Protein AF-A0A420T983-F1 (afdb_monomer)

pLDDT: mean 75.63, std 20.89, range [29.67, 97.44]

Mean predicted aligned error: 12.61 Å

Radius of gyration: 26.58 Å; Cα contacts (8 Å, |Δi|>4): 266; chains: 1; bounding box: 40×53×105 Å

Organism: Gibberella intermedia (NCBI:txid948311)

Structure (mmCIF, N/CA/C/O backbone):
data_AF-A0A420T983-F1
#
_entry.id   AF-A0A420T983-F1
#
loop_
_atom_site.group_PDB
_atom_site.id
_atom_site.type_symbol
_atom_site.label_atom_id
_atom_site.label_alt_id
_atom_site.label_comp_id
_atom_site.label_asym_id
_atom_site.label_entity_id
_atom_site.label_seq_id
_atom_site.pdbx_PDB_ins_code
_atom_site.Cartn_x
_atom_site.Cartn_y
_atom_site.Cartn_z
_atom_site.occupancy
_atom_site.B_iso_or_equiv
_atom_site.auth_seq_id
_atom_site.auth_comp_id
_atom_site.auth_asym_id
_atom_site.auth_atom_id
_atom_site.pdbx_PDB_model_num
ATOM 1 N N . MET A 1 1 ? -15.739 25.250 -82.736 1.00 39.25 1 MET A N 1
ATOM 2 C CA . MET A 1 1 ? -14.956 26.502 -82.668 1.00 39.25 1 MET A CA 1
ATOM 3 C C . MET A 1 1 ? -15.460 27.226 -81.420 1.00 39.25 1 MET A C 1
ATOM 5 O O . MET A 1 1 ? -16.620 27.601 -81.431 1.00 39.25 1 MET A O 1
ATOM 9 N N . ALA A 1 2 ? -14.841 27.129 -80.233 1.00 32.28 2 ALA A N 1
ATOM 10 C CA . ALA A 1 2 ? -13.498 27.609 -79.836 1.00 32.28 2 ALA A CA 1
ATOM 11 C C . ALA A 1 2 ? -13.376 29.115 -80.164 1.00 32.28 2 ALA A C 1
ATOM 13 O O . ALA A 1 2 ? -13.585 29.456 -81.319 1.00 32.28 2 ALA A O 1
ATOM 14 N N . GLU A 1 3 ? -13.137 30.080 -79.271 1.00 32.47 3 GLU A N 1
ATOM 15 C CA . GLU A 1 3 ? -12.590 30.151 -77.906 1.00 32.47 3 GLU A CA 1
ATOM 16 C C . GLU A 1 3 ? -13.049 31.482 -77.264 1.00 32.47 3 GLU A C 1
ATOM 18 O O . GLU A 1 3 ? -13.268 32.462 -77.972 1.00 32.47 3 GLU A O 1
ATOM 23 N N . SER A 1 4 ? -13.148 31.549 -75.930 1.00 37.50 4 SER A N 1
ATOM 24 C CA . SER A 1 4 ? -13.214 32.818 -75.188 1.00 37.50 4 SER A CA 1
ATOM 25 C C . SER A 1 4 ? -12.024 32.909 -74.242 1.00 37.50 4 SER A C 1
ATOM 27 O O . SER A 1 4 ? -11.860 32.090 -73.338 1.00 37.50 4 SER A O 1
ATOM 29 N N . SER A 1 5 ? -11.215 33.936 -74.467 1.00 42.28 5 SER A N 1
ATOM 30 C CA . SER A 1 5 ? -10.006 34.310 -73.743 1.00 42.28 5 SER A CA 1
ATOM 31 C C . SER A 1 5 ? -10.294 34.677 -72.282 1.00 42.28 5 SER A C 1
ATOM 33 O O . SER A 1 5 ? -11.002 35.642 -72.005 1.00 42.28 5 SER A O 1
ATOM 35 N N . GLY A 1 6 ? -9.701 33.941 -71.339 1.00 39.38 6 GLY A N 1
ATOM 36 C CA . GLY A 1 6 ? -9.672 34.276 -69.913 1.00 39.38 6 GLY A CA 1
ATOM 37 C C . GLY A 1 6 ? -8.241 34.557 -69.460 1.00 39.38 6 GLY A C 1
ATOM 38 O O . GLY A 1 6 ? -7.404 33.659 -69.441 1.00 39.38 6 GLY A O 1
ATOM 39 N N . GLN A 1 7 ? -7.949 35.813 -69.118 1.00 38.25 7 GLN A N 1
ATOM 40 C CA . GLN A 1 7 ? -6.639 36.248 -68.636 1.00 38.25 7 GLN A CA 1
ATOM 41 C C . GLN A 1 7 ? -6.293 35.688 -67.248 1.00 38.25 7 GLN A C 1
ATOM 43 O O . GLN A 1 7 ? -7.087 35.692 -66.309 1.00 38.25 7 GLN A O 1
ATOM 48 N N . SER A 1 8 ? -5.028 35.286 -67.153 1.00 41.59 8 SER A N 1
ATOM 49 C CA . SER A 1 8 ? -4.264 34.858 -65.985 1.00 41.59 8 SER A CA 1
ATOM 50 C C . SER A 1 8 ? -4.244 35.882 -64.842 1.00 41.59 8 SER A C 1
ATOM 52 O O . SER A 1 8 ? -3.869 37.039 -65.037 1.00 41.59 8 SER A O 1
ATOM 54 N N . LYS A 1 9 ? -4.534 35.418 -63.619 1.00 39.00 9 LYS A N 1
ATOM 55 C CA . LYS A 1 9 ? -3.976 35.966 -62.372 1.00 39.00 9 LYS A CA 1
ATOM 56 C C . LYS A 1 9 ? -3.611 34.809 -61.442 1.00 39.00 9 LYS A C 1
ATOM 58 O O . LYS A 1 9 ? -4.431 34.344 -60.655 1.00 39.00 9 LYS A O 1
ATOM 63 N N . TYR A 1 10 ? -2.367 34.343 -61.534 1.00 31.02 10 TYR A N 1
ATOM 64 C CA . TYR A 1 10 ? -1.778 33.453 -60.534 1.00 31.02 10 TYR A CA 1
ATOM 65 C C . TYR A 1 10 ? -1.707 34.180 -59.185 1.00 31.02 10 TYR A C 1
ATOM 67 O O . TYR A 1 10 ? -0.964 35.146 -59.018 1.00 31.02 10 TYR A O 1
ATOM 75 N N . ARG A 1 11 ? -2.495 33.715 -58.213 1.00 35.97 11 ARG A N 1
ATOM 76 C CA . ARG A 1 11 ? -2.437 34.155 -56.818 1.00 35.97 11 ARG A CA 1
ATOM 77 C C . ARG A 1 11 ? -1.526 33.190 -56.061 1.00 35.97 11 ARG A C 1
ATOM 79 O O . ARG A 1 11 ? -1.892 32.037 -55.856 1.00 35.97 11 ARG A O 1
ATOM 86 N N . GLN A 1 12 ? -0.340 33.648 -55.669 1.00 40.31 12 GLN A N 1
ATOM 87 C CA . GLN A 1 12 ? 0.541 32.879 -54.786 1.00 40.31 12 GLN A CA 1
ATOM 88 C C . GLN A 1 12 ? -0.131 32.686 -53.410 1.00 40.31 12 GLN A C 1
ATOM 90 O O . GLN A 1 12 ? -0.787 33.614 -52.921 1.00 40.31 12 GLN A O 1
ATOM 95 N N . PRO A 1 13 ? -0.008 31.512 -52.765 1.00 36.12 13 PRO A N 1
ATOM 96 C CA . PRO A 1 13 ? -0.544 31.310 -51.428 1.00 36.12 13 PRO A CA 1
ATOM 97 C C . PRO A 1 13 ? 0.328 32.013 -50.375 1.00 36.12 13 PRO A C 1
ATOM 99 O O . PRO A 1 13 ? 1.538 31.819 -50.315 1.00 36.12 13 PRO A O 1
ATOM 102 N N . ASN A 1 14 ? -0.309 32.823 -49.524 1.00 39.81 14 ASN A N 1
ATOM 103 C CA . ASN A 1 14 ? 0.318 33.494 -48.380 1.00 39.81 14 ASN A CA 1
ATOM 104 C C . ASN A 1 14 ? 0.952 32.477 -47.405 1.00 39.81 14 ASN A C 1
ATOM 106 O O . ASN A 1 14 ? 0.218 31.647 -46.854 1.00 39.81 14 ASN A O 1
ATOM 110 N N . PRO A 1 15 ? 2.251 32.586 -47.068 1.00 42.28 15 PRO A N 1
ATOM 111 C CA . PRO A 1 15 ? 2.875 31.776 -46.030 1.00 42.28 15 PRO A CA 1
ATOM 112 C C . PRO A 1 15 ? 2.584 32.419 -44.668 1.00 42.28 15 PRO A C 1
ATOM 114 O O . PRO A 1 15 ? 3.399 33.149 -44.118 1.00 42.28 15 PRO A O 1
ATOM 117 N N . GLY A 1 16 ? 1.372 32.238 -44.139 1.00 47.50 16 GLY A N 1
ATOM 118 C CA . GLY A 1 16 ? 0.991 32.987 -42.933 1.00 47.50 16 GLY A CA 1
ATOM 119 C C . GLY A 1 16 ? -0.218 32.509 -42.147 1.00 47.50 16 GLY A C 1
ATOM 120 O O . GLY A 1 16 ? -0.642 33.199 -41.225 1.00 47.50 16 GLY A O 1
ATOM 121 N N . LYS A 1 17 ? -0.791 31.343 -42.449 1.00 40.12 17 LYS A N 1
ATOM 122 C CA . LYS A 1 17 ? -1.864 30.776 -41.623 1.00 40.12 17 LYS A CA 1
ATOM 123 C C . LYS A 1 17 ? -1.421 29.436 -41.063 1.00 40.12 17 LYS A C 1
ATOM 125 O O . LYS A 1 17 ? -1.805 28.385 -41.559 1.00 40.12 17 LYS A O 1
ATOM 130 N N . ARG A 1 18 ? -0.620 29.490 -39.991 1.00 38.59 18 ARG A N 1
ATOM 131 C CA . ARG A 1 18 ? -0.550 28.384 -39.032 1.00 38.59 18 ARG A CA 1
ATOM 132 C C . ARG A 1 18 ? -1.963 28.196 -38.497 1.00 38.59 18 ARG A C 1
ATOM 134 O O . ARG A 1 18 ? -2.430 28.961 -37.655 1.00 38.59 18 ARG A O 1
ATOM 141 N N . GLN A 1 19 ? -2.661 27.216 -39.054 1.00 36.84 19 GLN A N 1
ATOM 142 C CA . GLN A 1 19 ? -3.879 26.679 -38.484 1.00 36.84 19 GLN A CA 1
ATOM 143 C C . GLN A 1 19 ? -3.519 26.315 -37.043 1.00 36.84 19 GLN A C 1
ATOM 145 O O . GLN A 1 19 ? -2.659 25.465 -36.815 1.00 36.84 19 GLN A O 1
ATOM 150 N N . ARG A 1 20 ? -4.068 27.054 -36.069 1.00 34.94 20 ARG A N 1
ATOM 151 C CA . ARG A 1 20 ? -3.946 26.690 -34.657 1.00 34.94 20 ARG A CA 1
ATOM 152 C C . ARG A 1 20 ? -4.616 25.330 -34.553 1.00 34.94 20 ARG A C 1
ATOM 154 O O . ARG A 1 20 ? -5.841 25.259 -34.477 1.00 34.94 20 ARG A O 1
ATOM 161 N N . ILE A 1 21 ? -3.816 24.266 -34.611 1.00 37.78 21 ILE A N 1
ATOM 162 C CA . ILE A 1 21 ? -4.199 22.974 -34.067 1.00 37.78 21 ILE A CA 1
ATOM 163 C C . ILE A 1 21 ? -4.622 23.332 -32.653 1.00 37.78 21 ILE A C 1
ATOM 165 O O . ILE A 1 21 ? -3.805 23.823 -31.870 1.00 37.78 21 ILE A O 1
ATOM 169 N N . ARG A 1 22 ? -5.928 23.262 -32.383 1.00 29.67 22 ARG A N 1
ATOM 170 C CA . ARG A 1 22 ? -6.426 23.410 -31.026 1.00 29.67 22 ARG A CA 1
ATOM 171 C C . ARG A 1 22 ? -5.705 22.317 -30.260 1.00 29.67 22 ARG A C 1
ATOM 173 O O . ARG A 1 22 ? -5.951 21.141 -30.510 1.00 29.67 22 ARG A O 1
ATOM 180 N N . SER A 1 23 ? -4.736 22.721 -29.439 1.00 35.03 23 SER A N 1
ATOM 181 C CA . SER A 1 23 ? -4.118 21.848 -28.455 1.00 35.03 23 SER A CA 1
ATOM 182 C C . SER A 1 23 ? -5.272 21.112 -27.785 1.00 35.03 23 SER A C 1
ATOM 184 O O . SER A 1 23 ? -6.227 21.804 -27.407 1.00 35.03 23 SER A O 1
ATOM 186 N N . PRO A 1 24 ? -5.255 19.771 -27.700 1.00 33.31 24 PRO A N 1
ATOM 187 C CA . PRO A 1 24 ? -6.290 19.081 -26.956 1.00 33.31 24 PRO A CA 1
ATOM 188 C C . PRO A 1 24 ? -6.315 19.739 -25.582 1.00 33.31 24 PRO A C 1
ATOM 190 O O . PRO A 1 24 ? -5.272 19.917 -24.940 1.00 33.31 24 PRO A O 1
ATOM 193 N N . SER A 1 25 ? -7.487 20.269 -25.247 1.00 36.97 25 SER A N 1
ATOM 194 C CA . SER A 1 25 ? -7.774 20.915 -23.982 1.00 36.97 25 SER A CA 1
ATOM 195 C C . SER A 1 25 ? -7.149 20.070 -22.880 1.00 36.97 25 SER A C 1
ATOM 197 O O . SER A 1 25 ? -7.236 18.844 -22.928 1.00 36.97 25 SER A O 1
ATOM 199 N N . ARG A 1 26 ? -6.464 20.713 -21.926 1.00 42.44 26 ARG A N 1
ATOM 200 C CA . ARG A 1 26 ? -5.941 20.070 -20.712 1.00 42.44 26 ARG A CA 1
ATOM 201 C C . ARG A 1 26 ? -7.105 19.651 -19.815 1.00 42.44 26 ARG A C 1
ATOM 203 O O . ARG A 1 26 ? -7.212 20.101 -18.674 1.00 42.44 26 ARG A O 1
ATOM 210 N N . ASP A 1 27 ? -7.974 18.811 -20.343 1.00 34.16 27 ASP A N 1
ATOM 211 C CA . ASP A 1 27 ? -8.887 18.015 -19.566 1.00 34.16 27 ASP A CA 1
ATOM 212 C C . ASP A 1 27 ? -7.974 17.004 -18.897 1.00 34.16 27 ASP A C 1
ATOM 214 O O . ASP A 1 27 ? -7.484 16.055 -19.503 1.00 34.16 27 ASP A O 1
ATOM 218 N N . ARG A 1 28 ? -7.590 17.359 -17.669 1.00 41.06 28 ARG A N 1
ATOM 219 C CA . ARG A 1 28 ? -6.920 16.483 -16.722 1.00 41.06 28 ARG A CA 1
ATOM 220 C C . ARG A 1 28 ? -7.643 15.147 -16.818 1.00 41.06 28 ARG A C 1
ATOM 222 O O . ARG A 1 28 ? -8.792 15.072 -16.390 1.00 41.06 28 ARG A O 1
ATOM 229 N N . GLU A 1 29 ? -6.997 14.139 -17.399 1.00 36.00 29 GLU A N 1
ATOM 230 C CA . GLU A 1 29 ? -7.419 12.760 -17.199 1.00 36.00 29 GLU A CA 1
ATOM 231 C C . GLU A 1 29 ? -7.561 12.615 -15.692 1.00 36.00 29 GLU A C 1
ATOM 233 O O . GLU A 1 29 ? -6.609 12.820 -14.929 1.00 36.00 29 GLU A O 1
ATOM 238 N N . ILE A 1 30 ? -8.804 12.445 -15.260 1.00 40.66 30 ILE A N 1
ATOM 239 C CA . ILE A 1 30 ? -9.123 12.249 -13.864 1.00 40.66 30 ILE A CA 1
ATOM 240 C C . ILE A 1 30 ? -8.403 10.957 -13.507 1.00 40.66 30 ILE A C 1
ATOM 242 O O . ILE A 1 30 ? -8.761 9.884 -13.980 1.00 40.66 30 ILE A O 1
ATOM 246 N N . ILE A 1 31 ? -7.323 11.099 -12.742 1.00 46.59 31 ILE A N 1
ATOM 247 C CA . ILE A 1 31 ? -6.620 9.999 -12.105 1.00 46.59 31 ILE A CA 1
ATOM 248 C C . ILE A 1 31 ? -7.671 9.333 -11.221 1.00 46.59 31 ILE A C 1
ATOM 250 O O . ILE A 1 31 ? -8.002 9.861 -10.157 1.00 46.59 31 ILE A O 1
ATOM 254 N N . ASP A 1 32 ? -8.250 8.230 -11.686 1.00 51.81 32 ASP A N 1
ATOM 255 C CA . ASP A 1 32 ? -9.290 7.511 -10.961 1.00 51.81 32 ASP A CA 1
ATOM 256 C C . ASP A 1 32 ? -8.673 6.674 -9.834 1.00 51.81 32 ASP A C 1
ATOM 258 O O . ASP A 1 32 ? -8.722 5.451 -9.791 1.00 51.81 32 ASP A O 1
ATOM 262 N N . ASN A 1 33 ? -8.042 7.370 -8.893 1.00 58.72 33 ASN A N 1
ATOM 263 C CA . ASN A 1 33 ? -7.550 6.792 -7.652 1.00 58.72 33 ASN A CA 1
ATOM 264 C C . ASN A 1 33 ? -8.700 6.507 -6.666 1.00 58.72 33 ASN A C 1
ATOM 266 O O . ASN A 1 33 ? -8.428 6.075 -5.552 1.00 58.72 33 ASN A O 1
ATOM 270 N N . GLY A 1 34 ? -9.960 6.786 -7.026 1.00 56.44 34 GLY A N 1
ATOM 271 C CA . GLY A 1 34 ? -11.126 6.649 -6.151 1.00 56.44 34 GLY A CA 1
ATOM 272 C C . GLY A 1 34 ? -11.834 5.297 -6.247 1.00 56.44 34 GLY A C 1
ATOM 273 O O . GLY A 1 34 ? -12.407 4.852 -5.254 1.00 56.44 34 GLY A O 1
ATOM 274 N N . THR A 1 35 ? -11.773 4.615 -7.394 1.00 69.25 35 THR A N 1
ATOM 275 C CA . THR A 1 35 ? -12.517 3.362 -7.638 1.00 69.25 35 THR A CA 1
ATOM 276 C C . THR A 1 35 ? -12.015 2.146 -6.870 1.00 69.25 35 THR A C 1
ATOM 278 O O . THR A 1 35 ? -12.767 1.190 -6.689 1.00 69.25 35 THR A O 1
ATOM 281 N N . ILE A 1 36 ? -10.787 2.173 -6.346 1.00 87.69 36 ILE A N 1
ATOM 282 C CA . ILE A 1 36 ? -10.249 1.059 -5.547 1.00 87.69 36 ILE A CA 1
ATOM 283 C C . ILE A 1 36 ? -10.803 1.023 -4.111 1.00 87.69 36 ILE A C 1
ATOM 285 O O . ILE A 1 36 ? -10.636 0.024 -3.409 1.00 87.69 36 ILE A O 1
ATOM 289 N N . TYR A 1 37 ? -11.462 2.096 -3.658 1.00 90.69 37 TYR A N 1
ATOM 290 C CA . TYR A 1 37 ? -11.987 2.220 -2.299 1.00 90.69 37 TYR A CA 1
ATOM 291 C C . TYR A 1 37 ? -13.499 1.990 -2.272 1.00 90.69 37 TYR A C 1
ATOM 293 O O . TYR A 1 37 ? -14.287 2.866 -2.614 1.00 90.69 37 TYR A O 1
ATOM 301 N N . THR A 1 38 ? -13.922 0.818 -1.802 1.00 83.69 38 THR A N 1
ATOM 302 C CA . THR A 1 38 ? -15.349 0.453 -1.736 1.00 83.69 38 THR A CA 1
ATOM 303 C C . THR A 1 38 ? -16.098 1.078 -0.558 1.00 83.69 38 THR A C 1
ATOM 305 O O . THR A 1 38 ? -17.317 1.205 -0.597 1.00 83.69 38 THR A O 1
ATOM 308 N N . GLN A 1 39 ? -15.385 1.459 0.505 1.00 86.44 39 GLN A N 1
ATOM 309 C CA . GLN A 1 39 ? -15.955 2.069 1.708 1.00 86.44 39 GLN A CA 1
ATOM 310 C C . GLN A 1 39 ? -14.915 2.918 2.436 1.00 86.44 39 GLN A C 1
ATOM 312 O O . GLN A 1 39 ? -13.730 2.569 2.427 1.00 86.44 39 GLN A O 1
ATOM 317 N N . ARG A 1 40 ? -15.368 3.982 3.110 1.00 90.19 40 ARG A N 1
ATOM 318 C CA . ARG A 1 40 ? -14.560 4.758 4.062 1.00 90.19 40 ARG A CA 1
ATOM 319 C C . ARG A 1 40 ? -14.165 3.881 5.253 1.00 90.19 40 ARG A C 1
ATOM 321 O O . ARG A 1 40 ? -14.973 3.085 5.727 1.00 90.19 40 ARG A O 1
ATOM 328 N N . LEU A 1 41 ? -12.936 4.027 5.747 1.00 90.12 41 LEU A N 1
ATOM 329 C CA . LEU A 1 41 ? -12.489 3.328 6.957 1.00 90.12 41 LEU A CA 1
ATOM 330 C C . LEU A 1 41 ? -12.851 4.085 8.238 1.00 90.12 41 LEU A C 1
ATOM 332 O O . LEU A 1 41 ? -12.540 5.267 8.383 1.00 90.12 41 LEU A O 1
ATOM 336 N N . ASP A 1 42 ? -13.405 3.359 9.207 1.00 83.50 42 ASP A N 1
ATOM 337 C CA . ASP A 1 42 ? -13.599 3.845 10.573 1.00 83.50 42 ASP A CA 1
ATOM 338 C C . ASP A 1 42 ? -12.332 3.711 11.430 1.00 83.50 42 ASP A C 1
ATOM 340 O O . ASP A 1 42 ? -11.351 3.045 11.080 1.00 83.50 42 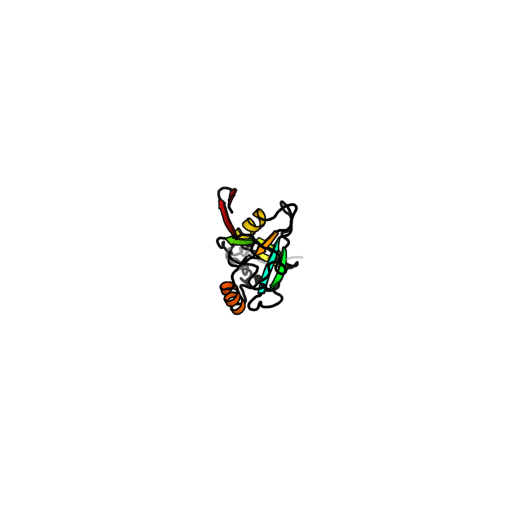ASP A O 1
ATOM 344 N N . LYS A 1 43 ? -12.404 4.259 12.646 1.00 83.75 43 LYS A N 1
ATOM 345 C CA . LYS A 1 43 ? -11.433 3.982 13.705 1.00 83.75 43 LYS A CA 1
ATOM 346 C C . LYS A 1 43 ? -11.316 2.470 13.974 1.00 83.75 43 LYS A C 1
ATOM 348 O O . LYS A 1 43 ? -12.308 1.744 14.044 1.00 83.75 43 LYS A O 1
ATOM 353 N N . GLY A 1 44 ? -10.087 1.993 14.133 1.00 83.69 44 GLY A N 1
ATOM 354 C CA . GLY A 1 44 ? -9.737 0.595 14.353 1.00 83.69 44 GLY A CA 1
ATOM 355 C C . GLY A 1 44 ? -9.746 -0.261 13.088 1.00 83.69 44 GLY A C 1
ATOM 356 O O . GLY A 1 44 ? -9.659 -1.480 13.205 1.00 83.69 44 GLY A O 1
ATOM 357 N N . ALA A 1 45 ? -9.875 0.327 11.896 1.00 87.88 45 ALA A N 1
ATOM 358 C CA . ALA A 1 45 ? -9.747 -0.376 10.624 1.00 87.88 45 ALA A CA 1
ATOM 359 C C . ALA A 1 45 ? -8.604 0.210 9.790 1.00 87.88 45 ALA A C 1
ATOM 361 O O . ALA A 1 45 ? -8.414 1.425 9.768 1.00 87.88 45 ALA A O 1
ATOM 362 N N . ILE A 1 46 ? -7.880 -0.658 9.086 1.00 90.12 46 ILE A N 1
ATOM 363 C CA . ILE A 1 46 ? -6.873 -0.282 8.087 1.00 90.12 46 ILE A CA 1
ATOM 364 C C . ILE A 1 46 ? -7.096 -1.093 6.811 1.00 90.12 46 ILE A C 1
ATOM 366 O O . ILE A 1 46 ? -7.699 -2.169 6.847 1.00 90.12 46 ILE A O 1
ATOM 370 N N . ARG A 1 47 ? -6.583 -0.609 5.681 1.00 92.38 47 ARG A N 1
ATOM 371 C CA . ARG A 1 47 ? -6.389 -1.444 4.491 1.00 92.38 47 ARG A CA 1
ATOM 372 C C . ARG A 1 47 ? -4.993 -2.035 4.493 1.00 92.38 47 ARG A C 1
ATOM 374 O O . ARG A 1 47 ? -4.058 -1.378 4.930 1.00 92.38 47 ARG A O 1
ATOM 381 N N . ILE A 1 48 ? -4.867 -3.252 3.988 1.00 93.38 48 ILE A N 1
ATOM 382 C CA . ILE A 1 48 ? -3.585 -3.873 3.661 1.00 93.38 48 ILE A CA 1
ATOM 383 C C . ILE A 1 48 ? -3.609 -4.290 2.200 1.00 93.38 48 ILE A C 1
ATOM 385 O O . ILE A 1 48 ? -4.634 -4.763 1.698 1.00 93.38 48 ILE A O 1
ATOM 389 N N . MET A 1 49 ? -2.479 -4.090 1.538 1.00 95.44 49 MET A N 1
ATOM 390 C CA . MET A 1 49 ? -2.274 -4.458 0.151 1.00 95.44 49 MET A CA 1
ATOM 391 C C . MET A 1 49 ? -1.489 -5.765 0.090 1.00 95.44 49 MET A C 1
ATOM 393 O O . MET A 1 49 ? -0.454 -5.898 0.737 1.00 95.44 49 MET A O 1
ATOM 397 N N . THR A 1 50 ? -1.943 -6.724 -0.700 1.00 96.94 50 THR A N 1
ATOM 398 C CA . THR A 1 50 ? -1.147 -7.889 -1.075 1.00 96.94 50 THR A CA 1
ATOM 399 C C . THR A 1 50 ? -0.556 -7.620 -2.448 1.00 96.94 50 THR A C 1
ATOM 401 O O . THR A 1 50 ? -1.292 -7.487 -3.413 1.00 96.94 50 THR A O 1
ATOM 404 N N . LEU A 1 51 ? 0.767 -7.497 -2.523 1.00 96.94 51 LEU A N 1
ATOM 405 C CA . LEU A 1 51 ? 1.528 -7.440 -3.764 1.00 96.94 51 LEU A CA 1
ATOM 406 C C . LEU A 1 51 ? 1.752 -8.873 -4.248 1.00 96.94 51 LEU A C 1
ATOM 408 O O . LEU A 1 51 ? 2.430 -9.647 -3.563 1.00 96.94 51 LEU A O 1
ATOM 412 N N . HIS A 1 52 ? 1.187 -9.229 -5.399 1.00 97.44 52 HIS A N 1
ATOM 413 C CA . HIS A 1 52 ? 1.338 -10.580 -5.925 1.00 97.44 52 HIS A CA 1
ATOM 414 C C . HIS A 1 52 ? 2.741 -10.819 -6.466 1.00 97.44 52 HIS A C 1
ATOM 416 O O . HIS A 1 52 ? 3.411 -9.921 -6.995 1.00 97.44 52 HIS A O 1
ATOM 422 N N . ARG A 1 53 ? 3.171 -12.074 -6.349 1.00 96.69 53 ARG A N 1
ATOM 423 C CA . ARG A 1 53 ? 4.432 -12.544 -6.909 1.00 96.69 53 ARG A CA 1
ATOM 424 C C . ARG A 1 53 ? 4.547 -12.255 -8.407 1.00 96.69 53 ARG A C 1
ATOM 426 O O . ARG A 1 53 ? 3.555 -12.038 -9.105 1.00 96.69 53 ARG A O 1
ATOM 433 N N . GLY A 1 54 ? 5.770 -12.231 -8.907 1.00 94.44 54 GLY A N 1
ATOM 434 C CA . GLY A 1 54 ? 6.055 -12.089 -10.332 1.00 94.44 54 GLY A CA 1
ATOM 435 C C . GLY A 1 54 ? 7.448 -11.541 -10.578 1.00 94.44 54 GLY A C 1
ATOM 436 O O . GLY A 1 54 ? 8.188 -11.224 -9.646 1.00 94.44 54 GLY A O 1
ATOM 437 N N . SER A 1 55 ? 7.817 -11.453 -11.846 1.00 89.69 55 SER A N 1
ATOM 438 C CA . SER A 1 55 ? 9.187 -11.200 -12.274 1.00 89.69 55 SER A CA 1
ATOM 439 C C . SER A 1 55 ? 9.251 -10.314 -13.515 1.00 89.69 55 SER A C 1
ATOM 441 O O . SER A 1 55 ? 8.304 -10.218 -14.288 1.00 89.69 55 SER A O 1
ATOM 443 N N . GLY A 1 56 ? 10.396 -9.660 -13.721 1.00 85.19 56 GLY A N 1
ATOM 444 C CA . GLY A 1 56 ? 10.696 -8.938 -14.959 1.00 85.19 56 GLY A CA 1
ATOM 445 C C . GLY A 1 56 ? 9.600 -7.953 -15.382 1.00 85.19 56 GLY A C 1
ATOM 446 O O . GLY A 1 56 ? 9.388 -6.935 -14.725 1.00 85.19 56 GLY A O 1
ATOM 447 N N . SER A 1 57 ? 8.947 -8.245 -16.510 1.00 84.94 57 SER A N 1
ATOM 448 C CA . SER A 1 57 ? 7.908 -7.410 -17.127 1.00 84.94 57 SER A CA 1
ATOM 449 C C . SER A 1 57 ? 6.474 -7.809 -16.762 1.00 84.94 57 SER A C 1
ATOM 451 O O . SER A 1 57 ? 5.541 -7.303 -17.386 1.00 84.94 57 SER A O 1
ATOM 453 N N . ASP A 1 58 ? 6.283 -8.716 -15.802 1.00 90.31 58 ASP A N 1
ATOM 454 C CA . ASP A 1 58 ? 4.953 -9.151 -15.379 1.00 90.31 58 ASP A CA 1
ATOM 455 C C . ASP A 1 58 ? 4.120 -7.968 -14.886 1.00 90.31 58 ASP A C 1
ATOM 457 O O . ASP A 1 58 ? 4.607 -7.071 -14.185 1.00 90.31 58 ASP A O 1
ATOM 461 N N . ILE A 1 59 ? 2.825 -7.997 -15.200 1.00 91.44 59 ILE A N 1
ATOM 462 C CA . ILE A 1 59 ? 1.872 -6.996 -14.722 1.00 91.44 59 ILE A CA 1
ATOM 463 C C . ILE A 1 59 ? 1.922 -6.959 -13.190 1.00 91.44 59 ILE A C 1
ATOM 465 O O . ILE A 1 59 ? 2.000 -7.992 -12.523 1.00 91.44 59 ILE A O 1
ATOM 469 N N . PHE A 1 60 ? 1.940 -5.750 -12.632 1.00 93.62 60 PHE A N 1
ATOM 470 C CA . PHE A 1 60 ? 1.875 -5.537 -11.191 1.00 93.62 60 PHE A CA 1
ATOM 471 C C . PHE A 1 60 ? 0.429 -5.652 -10.743 1.00 93.62 60 PHE A C 1
ATOM 473 O O . PHE A 1 60 ? -0.335 -4.697 -10.876 1.00 93.62 60 PHE A O 1
ATOM 480 N N . GLU A 1 61 ? 0.074 -6.823 -10.235 1.00 95.69 61 GLU A N 1
ATOM 481 C CA . GLU A 1 61 ? -1.232 -7.090 -9.653 1.00 95.69 61 GLU A CA 1
ATOM 482 C C . GLU A 1 61 ? -1.146 -7.047 -8.131 1.00 95.69 61 GLU A C 1
ATOM 484 O O . GLU A 1 61 ? -0.200 -7.557 -7.518 1.00 95.69 61 GLU A O 1
ATOM 489 N N . CYS A 1 62 ? -2.165 -6.448 -7.531 1.00 96.19 62 CYS A N 1
ATOM 490 C CA . CYS A 1 62 ? -2.326 -6.345 -6.099 1.00 96.19 62 CYS A CA 1
ATOM 491 C C . CYS A 1 62 ? -3.786 -6.563 -5.700 1.00 96.19 62 CYS A C 1
ATOM 493 O O . CYS A 1 62 ? -4.702 -6.100 -6.385 1.00 96.19 62 CYS A O 1
ATOM 495 N N . ASP A 1 63 ? -3.981 -7.110 -4.508 1.00 95.88 63 ASP A N 1
ATOM 496 C CA . ASP A 1 63 ? -5.262 -7.080 -3.811 1.00 95.88 63 ASP A CA 1
ATOM 497 C C . ASP A 1 63 ? -5.241 -6.023 -2.707 1.00 95.88 63 ASP A C 1
ATOM 499 O O . ASP A 1 63 ? -4.239 -5.843 -2.014 1.00 95.88 63 ASP A O 1
ATOM 503 N N . LEU A 1 64 ? -6.364 -5.342 -2.494 1.00 94.56 64 LEU A N 1
ATOM 504 C CA . LEU A 1 64 ? -6.559 -4.404 -1.390 1.00 94.56 64 LEU A CA 1
ATOM 505 C C . LEU A 1 64 ? -7.752 -4.845 -0.550 1.00 94.56 64 LEU A C 1
ATOM 507 O O . LEU A 1 64 ? -8.878 -4.916 -1.045 1.00 94.56 64 LEU A O 1
ATOM 511 N N . ARG A 1 65 ? -7.511 -5.100 0.740 1.00 92.25 65 ARG A N 1
ATOM 512 C CA . ARG A 1 65 ? -8.544 -5.565 1.675 1.00 92.25 65 ARG A CA 1
ATOM 513 C C . ARG A 1 65 ? -8.559 -4.770 2.968 1.00 92.25 65 ARG A C 1
ATOM 515 O O . ARG A 1 65 ? -7.518 -4.355 3.476 1.00 92.25 65 ARG A O 1
ATOM 522 N N . ASN A 1 66 ? -9.750 -4.625 3.535 1.00 91.31 66 ASN A N 1
ATOM 523 C CA . ASN A 1 66 ? -9.950 -3.994 4.832 1.00 91.31 66 ASN A CA 1
ATOM 524 C C . ASN A 1 66 ? -9.753 -5.030 5.943 1.00 91.31 66 ASN A C 1
ATOM 526 O O . ASN A 1 66 ? -10.273 -6.142 5.865 1.00 91.31 66 ASN A O 1
ATOM 530 N N . ILE A 1 67 ? -9.053 -4.642 7.001 1.00 87.38 67 ILE A N 1
ATOM 531 C CA . ILE A 1 67 ? -8.890 -5.433 8.219 1.00 87.38 67 ILE A CA 1
ATOM 532 C C . ILE A 1 67 ? -9.190 -4.570 9.444 1.00 87.38 67 ILE A C 1
ATOM 534 O O . ILE A 1 67 ? -9.021 -3.349 9.427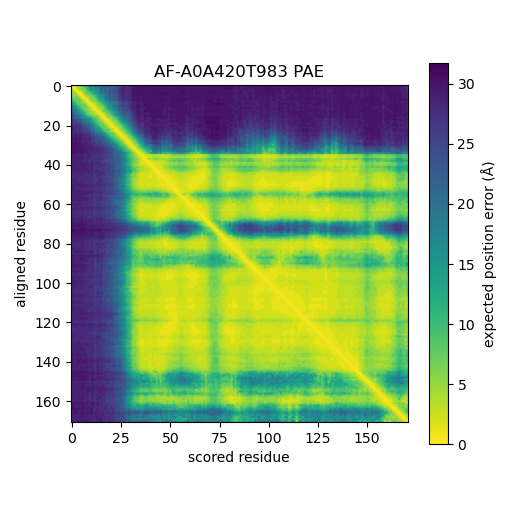 1.00 87.38 67 ILE A O 1
ATOM 538 N N . ARG A 1 68 ? -9.637 -5.205 10.527 1.00 85.06 68 ARG A N 1
ATOM 539 C CA . ARG A 1 68 ? -9.797 -4.555 11.831 1.00 85.06 68 ARG A CA 1
ATOM 540 C C . ARG A 1 68 ? -8.544 -4.800 12.665 1.00 85.06 68 ARG A C 1
ATOM 542 O O . ARG A 1 68 ? -8.083 -5.931 12.780 1.00 85.06 68 ARG A O 1
ATOM 549 N N . LEU A 1 69 ? -8.016 -3.742 13.265 1.00 77.56 69 LEU A N 1
ATOM 550 C CA . LEU A 1 69 ? -6.934 -3.823 14.234 1.00 77.56 69 LEU A CA 1
ATOM 551 C C . LEU A 1 69 ? -7.510 -4.334 15.559 1.00 77.56 69 LEU A C 1
ATOM 553 O O . LEU A 1 69 ? -8.185 -3.602 16.283 1.00 77.56 69 LEU A O 1
ATOM 557 N N . ALA A 1 70 ? -7.261 -5.599 15.890 1.00 69.12 70 ALA A N 1
ATOM 558 C CA . ALA A 1 70 ? -7.636 -6.129 17.195 1.00 69.12 70 ALA A CA 1
ATOM 559 C C . ALA A 1 70 ? -6.708 -5.548 18.276 1.00 69.12 70 ALA A C 1
ATOM 561 O O . ALA A 1 70 ? -5.503 -5.790 18.271 1.00 69.12 70 ALA A O 1
ATOM 562 N N . ALA A 1 71 ? -7.272 -4.832 19.253 1.00 58.09 71 ALA A N 1
ATOM 563 C CA . ALA A 1 71 ? -6.513 -4.148 20.308 1.00 58.09 71 ALA A CA 1
ATOM 564 C C . ALA A 1 71 ? -5.619 -5.074 21.165 1.00 58.09 71 ALA A C 1
ATOM 566 O O . ALA A 1 71 ? -4.749 -4.589 21.886 1.00 58.09 71 ALA A O 1
ATOM 567 N N . LYS A 1 72 ? -5.848 -6.398 21.143 1.00 52.53 72 LYS A N 1
ATOM 568 C CA . LYS A 1 72 ? -5.184 -7.354 22.047 1.00 52.53 72 LYS A CA 1
ATOM 569 C C . LYS A 1 72 ? -4.785 -8.702 21.430 1.00 52.53 72 LYS A C 1
ATOM 571 O O . LYS A 1 72 ? -4.167 -9.492 22.139 1.00 52.53 72 LYS A O 1
ATOM 576 N N . SER A 1 73 ? -5.078 -8.984 20.156 1.00 50.88 73 SER A N 1
ATOM 577 C CA . SER A 1 73 ? -4.808 -10.309 19.571 1.00 50.88 73 SER A CA 1
ATOM 578 C C . SER A 1 73 ? -4.134 -10.236 18.203 1.00 50.88 73 SER A C 1
ATOM 580 O O . SER A 1 73 ? -4.685 -9.682 17.260 1.00 50.88 73 SER A O 1
ATOM 582 N N . VAL A 1 74 ? -2.958 -10.863 18.104 1.00 53.81 74 VAL A N 1
ATOM 583 C CA . VAL A 1 74 ? -2.224 -11.116 16.847 1.00 53.81 74 VAL A CA 1
ATOM 584 C C . VAL A 1 74 ? -2.982 -12.102 15.953 1.00 53.81 74 VAL A C 1
ATOM 586 O O . VAL A 1 74 ? -2.803 -12.110 14.744 1.00 53.81 74 VAL A O 1
ATOM 589 N N . VAL A 1 75 ? -3.867 -12.915 16.538 1.00 55.56 75 VAL A N 1
ATOM 590 C CA . VAL A 1 75 ? -4.498 -14.057 15.861 1.00 55.56 75 VAL A CA 1
ATOM 591 C C . VAL A 1 75 ? -5.489 -13.620 14.773 1.00 55.56 75 VAL A C 1
ATOM 593 O O . VAL A 1 75 ? -5.770 -14.392 13.866 1.00 55.56 75 VAL A O 1
ATOM 596 N N . GLN A 1 76 ? -6.008 -12.389 14.833 1.00 60.34 76 GLN A N 1
ATOM 597 C CA . GLN A 1 76 ? -7.028 -11.910 13.887 1.00 60.34 76 GLN A CA 1
ATOM 598 C C . GLN A 1 76 ? -6.491 -10.980 12.796 1.00 60.34 76 GLN A C 1
ATOM 600 O O . GLN A 1 76 ? -7.175 -10.775 11.794 1.00 60.34 76 GLN A O 1
ATOM 605 N N . THR A 1 77 ? -5.285 -10.437 12.956 1.00 68.50 77 THR A N 1
ATOM 606 C CA . THR A 1 77 ? -4.720 -9.491 11.992 1.00 68.50 77 THR A CA 1
ATOM 607 C C . THR A 1 77 ? -3.618 -10.183 11.195 1.00 68.50 77 THR A C 1
ATOM 609 O O . THR A 1 77 ? -2.590 -10.538 11.775 1.00 68.50 77 THR A O 1
ATOM 612 N N . PRO A 1 78 ? -3.785 -10.376 9.874 1.00 76.38 78 PRO A N 1
ATOM 613 C CA . PRO A 1 78 ? -2.725 -10.911 9.036 1.00 76.38 78 PRO A CA 1
ATOM 614 C C . PRO A 1 78 ? -1.456 -10.066 9.189 1.00 76.38 78 PRO A C 1
ATOM 616 O O . PRO A 1 78 ? -1.548 -8.839 9.110 1.00 76.38 78 PRO A O 1
ATOM 619 N N . PRO A 1 79 ? -0.286 -10.685 9.400 1.00 85.75 79 PRO A N 1
ATOM 620 C CA . PRO A 1 79 ? 0.952 -9.939 9.507 1.00 85.75 79 PRO A CA 1
ATOM 621 C C . PRO A 1 79 ? 1.245 -9.140 8.233 1.00 85.75 79 PRO A C 1
ATOM 623 O O . PRO A 1 79 ? 1.099 -9.670 7.132 1.00 85.75 79 PRO A O 1
ATOM 626 N N . TYR A 1 80 ? 1.706 -7.902 8.386 1.00 89.69 80 TYR A N 1
ATOM 627 C CA . TYR A 1 80 ? 2.051 -7.017 7.270 1.00 89.69 80 TYR A CA 1
ATOM 628 C C . TYR A 1 80 ? 3.345 -6.247 7.547 1.00 89.69 80 TYR A C 1
ATOM 630 O O . TYR A 1 80 ? 3.772 -6.107 8.696 1.00 89.69 80 TYR A O 1
ATOM 638 N N . GLU A 1 81 ? 3.968 -5.746 6.487 1.00 91.62 81 GLU A N 1
ATOM 639 C CA . GLU A 1 81 ? 5.143 -4.871 6.536 1.00 91.62 81 GLU A CA 1
ATOM 640 C C . GLU A 1 81 ? 4.698 -3.446 6.190 1.00 91.62 81 GLU A C 1
ATOM 642 O O . GLU A 1 81 ? 3.948 -3.257 5.233 1.00 91.62 81 GLU A O 1
ATOM 647 N N . ALA A 1 82 ? 5.108 -2.432 6.954 1.00 91.38 82 ALA A N 1
ATOM 648 C CA . ALA A 1 82 ? 4.811 -1.045 6.579 1.00 91.38 82 ALA A CA 1
ATOM 649 C C . ALA A 1 82 ? 5.947 -0.484 5.722 1.00 91.38 82 ALA A C 1
ATOM 651 O O . ALA A 1 82 ? 7.112 -0.620 6.095 1.00 91.38 82 ALA A O 1
ATOM 652 N N . LEU A 1 83 ? 5.612 0.155 4.603 1.00 91.06 83 LEU A N 1
ATOM 653 C CA . LEU A 1 83 ? 6.583 0.813 3.736 1.00 91.06 83 LEU A CA 1
ATOM 654 C C . LEU A 1 83 ? 6.638 2.310 4.045 1.00 91.06 83 LEU A C 1
ATOM 656 O O . LEU A 1 83 ? 5.684 3.040 3.788 1.00 91.06 83 LEU A O 1
ATOM 660 N N . SER A 1 84 ? 7.784 2.758 4.541 1.00 86.44 84 SER A N 1
ATOM 661 C CA . SER A 1 84 ? 8.175 4.162 4.598 1.00 86.44 84 SER A CA 1
ATOM 662 C C . SER A 1 84 ? 9.023 4.484 3.373 1.00 86.44 84 SER A C 1
ATOM 664 O O . SER A 1 84 ? 9.926 3.725 3.028 1.00 86.44 84 SER A O 1
ATOM 666 N N . TYR A 1 85 ? 8.736 5.583 2.684 1.00 85.06 85 TYR A N 1
ATOM 667 C CA . TYR A 1 85 ? 9.483 5.987 1.497 1.00 85.06 85 TYR A CA 1
ATOM 668 C C . TYR A 1 85 ? 9.367 7.492 1.263 1.00 85.06 85 TYR A C 1
ATOM 670 O O . TYR A 1 85 ? 8.390 8.132 1.659 1.00 85.06 85 TYR A O 1
ATOM 678 N N . VAL A 1 86 ? 10.355 8.071 0.582 1.00 80.44 86 VAL A N 1
ATOM 679 C CA . VAL A 1 86 ? 10.273 9.475 0.164 1.00 80.44 86 VAL A CA 1
ATOM 680 C C . VAL A 1 86 ? 9.250 9.608 -0.958 1.00 80.44 86 VAL A C 1
ATOM 682 O O . VAL A 1 86 ? 9.313 8.913 -1.973 1.00 80.44 86 VAL A O 1
ATOM 685 N N . TRP A 1 87 ? 8.302 10.526 -0.811 1.00 78.12 87 TRP A N 1
ATOM 686 C CA . TRP A 1 87 ? 7.319 10.767 -1.859 1.00 78.12 87 TRP A CA 1
ATOM 687 C C . TRP A 1 87 ? 8.008 11.309 -3.117 1.00 78.12 87 TRP A C 1
ATOM 689 O O . TRP A 1 87 ? 8.726 12.306 -3.075 1.00 78.12 87 TRP A O 1
ATOM 699 N N . GLY A 1 88 ? 7.804 10.622 -4.240 1.00 77.50 88 GLY A N 1
ATOM 700 C CA . GLY A 1 88 ? 8.378 10.999 -5.530 1.00 77.50 88 GLY A CA 1
ATOM 701 C C . GLY A 1 88 ? 7.549 12.042 -6.282 1.00 77.50 88 GLY A C 1
ATOM 702 O O . GLY A 1 88 ? 6.435 12.396 -5.887 1.00 77.50 88 GLY A O 1
ATOM 703 N N . SER A 1 89 ? 8.082 12.490 -7.421 1.00 79.44 89 SER A N 1
ATOM 704 C CA . SER A 1 89 ? 7.334 13.332 -8.358 1.00 79.44 89 SER A CA 1
ATOM 705 C C . SER A 1 89 ? 6.048 12.635 -8.813 1.00 79.44 89 SER A C 1
ATOM 707 O O . SER A 1 89 ? 6.020 11.425 -9.041 1.00 79.44 89 SER A O 1
ATOM 709 N N . LYS A 1 90 ? 4.978 13.420 -8.965 1.00 78.75 90 LYS A N 1
ATOM 710 C CA . LYS A 1 90 ? 3.714 12.972 -9.575 1.00 78.75 90 LYS A CA 1
ATOM 711 C C . LYS A 1 90 ? 3.741 13.037 -11.107 1.00 78.75 90 LYS A C 1
ATOM 713 O O . LYS A 1 90 ? 2.747 12.713 -11.746 1.00 78.75 90 LYS A O 1
ATOM 718 N N . GLN A 1 91 ? 4.835 13.529 -11.683 1.00 81.88 91 GLN A N 1
ATOM 719 C CA . GLN A 1 91 ? 5.044 13.561 -13.127 1.00 81.88 91 GLN A CA 1
ATOM 720 C C . GLN A 1 91 ? 5.395 12.151 -13.606 1.00 81.88 91 GLN A C 1
ATOM 722 O O . GLN A 1 91 ? 6.111 11.442 -12.905 1.00 81.88 91 GLN A O 1
ATOM 727 N N . ASP A 1 92 ? 4.888 11.778 -14.781 1.00 82.31 92 ASP A N 1
ATOM 728 C CA . ASP A 1 92 ? 5.098 10.462 -15.400 1.00 82.31 92 ASP A CA 1
ATOM 729 C C . ASP A 1 92 ? 4.738 9.274 -14.477 1.00 82.31 92 ASP A C 1
ATOM 731 O O . ASP A 1 92 ? 5.604 8.512 -14.036 1.00 82.31 92 ASP A O 1
ATOM 735 N N . PRO A 1 93 ? 3.452 9.137 -14.093 1.00 88.38 93 PRO A N 1
ATOM 736 C CA . PRO A 1 93 ? 3.033 8.071 -13.199 1.00 88.38 93 PRO A CA 1
ATOM 737 C C . PRO A 1 93 ? 3.161 6.697 -13.861 1.00 88.38 93 PRO A C 1
ATOM 739 O O . PRO A 1 93 ? 2.880 6.497 -15.046 1.00 88.38 93 PRO A O 1
ATOM 742 N N . ARG A 1 94 ? 3.494 5.706 -13.040 1.00 92.06 94 ARG A N 1
ATOM 743 C CA . ARG A 1 94 ? 3.436 4.294 -13.412 1.00 92.06 94 ARG A CA 1
ATOM 744 C C . ARG A 1 94 ? 2.111 3.702 -12.981 1.00 92.06 94 ARG A C 1
ATOM 746 O O . ARG A 1 94 ? 1.408 4.261 -12.146 1.00 92.06 94 ARG A O 1
ATOM 753 N N . HIS A 1 95 ? 1.764 2.569 -13.576 1.00 92.44 95 HIS A N 1
ATOM 754 C CA . HIS A 1 95 ? 0.469 1.945 -13.361 1.00 92.44 95 HIS A CA 1
ATOM 755 C C . HIS A 1 95 ? 0.641 0.542 -12.799 1.00 92.44 95 HIS A C 1
ATOM 757 O O . HIS A 1 95 ? 1.469 -0.229 -13.283 1.00 92.44 95 HIS A O 1
ATOM 763 N N . ILE A 1 96 ? -0.173 0.244 -11.796 1.00 94.56 96 ILE A N 1
ATOM 764 C CA . ILE A 1 96 ? -0.370 -1.085 -11.220 1.00 94.56 96 ILE A CA 1
ATOM 765 C C . ILE A 1 96 ? -1.866 -1.412 -11.270 1.00 94.56 96 ILE A C 1
ATOM 767 O O . ILE A 1 96 ? -2.682 -0.530 -11.547 1.00 94.56 96 ILE A O 1
ATOM 771 N N . TYR A 1 97 ? -2.234 -2.659 -11.012 1.00 94.88 97 TYR A N 1
ATOM 772 C CA . TYR A 1 97 ? -3.621 -3.096 -10.924 1.00 94.88 97 TYR A CA 1
ATOM 773 C C . TYR A 1 97 ? -3.945 -3.462 -9.484 1.00 94.88 97 TYR A C 1
ATOM 775 O O . TYR A 1 97 ? -3.262 -4.287 -8.890 1.00 94.88 97 TYR A O 1
ATOM 783 N N . ILE A 1 98 ? -4.981 -2.843 -8.926 1.00 95.19 98 ILE A N 1
ATOM 784 C CA . ILE A 1 98 ? -5.462 -3.104 -7.570 1.00 95.19 98 ILE A CA 1
ATOM 785 C C . ILE A 1 98 ? -6.901 -3.595 -7.664 1.00 95.19 98 ILE A C 1
ATOM 787 O O . ILE A 1 98 ? -7.769 -2.865 -8.150 1.00 95.19 98 ILE A O 1
ATOM 791 N N . ASN A 1 99 ? -7.164 -4.822 -7.210 1.00 93.88 99 ASN A N 1
ATOM 792 C CA . ASN A 1 99 ? -8.469 -5.477 -7.354 1.00 93.88 99 ASN A CA 1
ATOM 793 C C . ASN A 1 99 ? -8.980 -5.412 -8.814 1.00 93.88 99 ASN A C 1
ATOM 795 O O . ASN A 1 99 ? -10.144 -5.101 -9.061 1.00 93.88 99 ASN A O 1
ATOM 799 N N . GLY A 1 100 ? -8.082 -5.591 -9.791 1.00 90.50 100 GLY A N 1
ATOM 800 C CA . GLY A 1 100 ? -8.377 -5.489 -11.228 1.00 90.50 100 GLY A CA 1
ATOM 801 C C . GLY A 1 100 ? -8.518 -4.066 -11.793 1.00 90.50 100 GLY A C 1
ATOM 802 O O . GLY A 1 100 ? -8.619 -3.907 -13.009 1.00 90.50 100 GLY A O 1
ATOM 803 N N . ASN A 1 101 ? -8.477 -3.021 -10.962 1.00 91.19 101 ASN A N 1
ATOM 804 C CA . ASN A 1 101 ? -8.591 -1.628 -11.402 1.00 91.19 101 ASN A CA 1
ATOM 805 C C . ASN A 1 101 ? -7.212 -0.998 -11.601 1.00 91.19 101 ASN A C 1
ATOM 807 O O . ASN A 1 101 ? -6.319 -1.147 -10.767 1.00 91.19 101 ASN A O 1
ATOM 811 N N . ARG A 1 102 ? -7.039 -0.258 -12.697 1.00 91.81 102 ARG A N 1
ATOM 812 C CA . ARG A 1 102 ? -5.780 0.422 -13.010 1.00 91.81 102 ARG A CA 1
ATOM 813 C C . ARG A 1 102 ? -5.576 1.608 -12.063 1.00 91.81 102 ARG A C 1
ATOM 815 O O . ARG A 1 102 ? -6.405 2.507 -12.021 1.00 91.81 102 ARG A O 1
ATOM 822 N N . PHE A 1 103 ? -4.451 1.633 -11.358 1.00 91.06 103 PHE A N 1
ATOM 823 C CA . PHE A 1 103 ? -4.130 2.636 -10.346 1.00 91.06 103 PHE A CA 1
ATOM 824 C C . PHE A 1 103 ? -2.779 3.298 -10.628 1.00 91.06 103 PHE A C 1
ATOM 826 O O . PHE A 1 103 ? -1.799 2.622 -10.958 1.00 91.06 103 PHE A O 1
ATOM 833 N N . ALA A 1 104 ? -2.724 4.625 -10.499 1.00 91.31 104 ALA A N 1
ATOM 834 C CA . ALA A 1 104 ? -1.524 5.407 -10.769 1.00 91.31 104 ALA A CA 1
ATOM 835 C C . ALA A 1 104 ? -0.666 5.567 -9.506 1.00 91.31 104 ALA A C 1
ATOM 837 O O . ALA A 1 104 ? -1.113 6.099 -8.489 1.00 91.31 104 ALA A O 1
ATOM 838 N N . VAL A 1 105 ? 0.603 5.175 -9.598 1.00 92.12 105 VAL A N 1
ATOM 839 C CA . VAL A 1 105 ? 1.621 5.352 -8.557 1.00 92.12 105 VAL A CA 1
ATOM 840 C C . VAL A 1 105 ? 2.758 6.233 -9.065 1.00 92.12 105 VAL A C 1
ATOM 842 O O . VAL A 1 105 ? 3.023 6.319 -10.265 1.00 92.12 105 VAL A O 1
ATOM 845 N N . THR A 1 106 ? 3.459 6.900 -8.149 1.00 91.50 106 THR A N 1
ATOM 846 C CA . THR A 1 106 ? 4.683 7.626 -8.513 1.00 91.50 106 THR A CA 1
ATOM 847 C C . THR A 1 106 ? 5.753 6.646 -8.987 1.00 91.50 106 THR A C 1
ATOM 849 O O . THR A 1 106 ? 5.770 5.485 -8.572 1.00 91.50 106 THR A O 1
ATOM 852 N N . GLN A 1 107 ? 6.685 7.120 -9.815 1.00 90.94 107 GLN A N 1
ATOM 853 C CA . GLN A 1 107 ? 7.825 6.315 -10.261 1.00 90.94 107 GLN A CA 1
ATOM 854 C C . GLN A 1 107 ? 8.616 5.742 -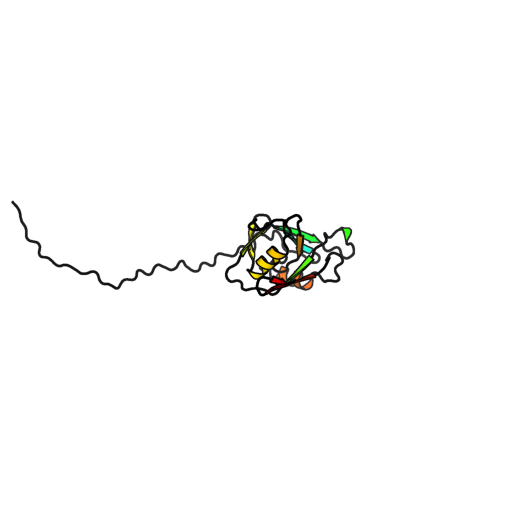9.070 1.00 90.94 107 GLN A C 1
ATOM 856 O O . GLN A 1 107 ? 8.932 4.557 -9.066 1.00 90.94 107 GLN A O 1
ATOM 861 N N . ASN A 1 108 ? 8.848 6.538 -8.017 1.00 90.31 108 ASN A N 1
ATOM 862 C CA . ASN A 1 108 ? 9.575 6.064 -6.834 1.00 90.31 108 ASN A CA 1
ATOM 863 C C . ASN A 1 108 ? 8.838 4.930 -6.101 1.00 90.31 108 ASN A C 1
ATOM 865 O O . ASN A 1 108 ? 9.456 3.948 -5.700 1.00 90.31 108 ASN A O 1
ATOM 869 N N . LEU A 1 109 ? 7.512 5.039 -5.950 1.00 92.56 109 LEU A N 1
ATOM 870 C CA . LEU A 1 109 ? 6.726 3.968 -5.338 1.00 92.56 109 LEU A CA 1
ATOM 871 C C . LEU A 1 109 ? 6.718 2.717 -6.224 1.00 92.56 109 LEU A C 1
ATOM 873 O O . LEU A 1 109 ? 6.842 1.609 -5.715 1.00 92.56 109 LEU A O 1
ATOM 877 N N . PHE A 1 110 ? 6.616 2.880 -7.543 1.00 93.38 110 PHE A N 1
ATOM 878 C CA . PHE A 1 110 ? 6.695 1.756 -8.474 1.00 93.38 110 PHE A CA 1
ATOM 879 C C . PHE A 1 110 ? 8.028 1.008 -8.361 1.00 93.38 110 PHE A C 1
ATOM 881 O O . PHE A 1 110 ? 8.041 -0.218 -8.327 1.00 93.38 110 PHE A O 1
ATOM 888 N N . GLU A 1 111 ? 9.145 1.727 -8.260 1.00 91.81 111 GLU A N 1
ATOM 889 C CA . GLU A 1 111 ? 10.467 1.124 -8.066 1.00 91.81 111 GLU A CA 1
ATOM 890 C C . GLU A 1 111 ? 10.584 0.389 -6.731 1.00 91.81 111 GLU A C 1
ATOM 892 O O . GLU A 1 111 ? 11.100 -0.729 -6.705 1.00 91.81 111 GLU A O 1
ATOM 897 N N . ALA A 1 112 ? 10.054 0.969 -5.651 1.00 93.12 112 ALA A N 1
ATOM 898 C CA . ALA A 1 112 ? 9.993 0.304 -4.353 1.00 93.12 112 ALA A CA 1
ATOM 899 C C . ALA A 1 112 ? 9.196 -1.007 -4.439 1.00 93.12 112 ALA A C 1
ATOM 901 O O . ALA A 1 112 ? 9.665 -2.053 -3.995 1.00 93.12 112 ALA A O 1
ATOM 902 N N . LEU A 1 113 ? 8.014 -0.980 -5.067 1.00 94.56 113 LEU A N 1
ATOM 903 C CA . LEU A 1 113 ? 7.190 -2.173 -5.275 1.00 94.56 113 LEU A CA 1
ATOM 904 C C . LEU A 1 113 ? 7.910 -3.216 -6.130 1.00 94.56 113 LEU A C 1
ATOM 906 O O . LEU A 1 113 ? 7.873 -4.395 -5.798 1.00 94.56 113 LEU A O 1
ATOM 910 N N . ALA A 1 114 ? 8.586 -2.797 -7.200 1.00 93.50 114 ALA A N 1
ATOM 911 C CA . ALA A 1 114 ? 9.349 -3.694 -8.059 1.00 93.50 114 ALA A CA 1
ATOM 912 C C . ALA A 1 114 ? 10.503 -4.371 -7.316 1.00 93.50 114 ALA A C 1
ATOM 914 O O . ALA A 1 114 ? 10.760 -5.547 -7.544 1.00 93.50 114 ALA A O 1
ATOM 915 N N . TYR A 1 115 ? 11.170 -3.651 -6.413 1.00 92.50 115 TYR A N 1
ATOM 916 C CA . TYR A 1 115 ? 12.224 -4.223 -5.582 1.00 92.50 115 TYR A CA 1
ATOM 917 C C . TYR A 1 115 ? 11.678 -5.181 -4.514 1.00 92.50 115 TYR A C 1
ATOM 919 O O . TYR A 1 115 ? 12.291 -6.202 -4.216 1.00 92.50 115 TYR A O 1
ATOM 927 N N . LEU A 1 116 ? 10.518 -4.863 -3.936 1.00 93.00 116 LEU A N 1
ATOM 928 C CA . LEU A 1 116 ? 9.883 -5.682 -2.903 1.00 93.00 116 LEU A CA 1
ATOM 929 C C . LEU A 1 116 ? 9.165 -6.917 -3.460 1.00 93.00 116 LEU A C 1
ATOM 931 O O . LEU A 1 116 ? 8.953 -7.879 -2.714 1.00 93.00 116 LEU A O 1
ATOM 935 N N . ARG A 1 117 ? 8.768 -6.899 -4.736 1.00 95.38 117 ARG A N 1
ATOM 936 C CA . ARG A 1 117 ? 8.068 -8.007 -5.390 1.00 95.38 117 ARG A CA 1
ATOM 937 C C . ARG A 1 117 ? 8.964 -9.241 -5.421 1.00 95.38 117 ARG A C 1
ATOM 939 O O . ARG A 1 117 ? 10.072 -9.207 -5.946 1.00 95.38 117 ARG A O 1
ATOM 946 N N . LEU A 1 118 ? 8.464 -10.335 -4.859 1.00 94.38 118 LEU A N 1
ATOM 947 C CA . LEU A 1 118 ? 9.159 -11.616 -4.870 1.00 94.38 118 LEU A CA 1
ATOM 948 C C . LEU A 1 118 ? 8.688 -12.447 -6.074 1.00 94.38 118 LEU A C 1
ATOM 950 O O . LEU A 1 118 ? 7.528 -12.340 -6.475 1.00 94.38 118 LEU A O 1
ATOM 954 N N . PRO A 1 119 ? 9.554 -13.283 -6.666 1.00 94.94 119 PRO A N 1
ATOM 955 C CA . PRO A 1 119 ? 9.185 -14.088 -7.830 1.00 94.94 119 PRO A CA 1
ATOM 956 C C . PRO A 1 119 ? 8.241 -15.247 -7.483 1.00 94.94 119 PRO A C 1
ATOM 958 O O . PRO A 1 119 ? 7.452 -15.677 -8.319 1.00 94.94 119 PRO A O 1
ATOM 961 N N . ASP A 1 120 ? 8.303 -15.756 -6.255 1.00 95.44 120 ASP A N 1
ATOM 962 C CA . ASP A 1 120 ? 7.699 -17.025 -5.841 1.00 95.44 120 ASP A CA 1
ATOM 963 C C . ASP A 1 120 ? 6.623 -16.881 -4.755 1.00 95.44 120 ASP A C 1
ATOM 965 O O . ASP A 1 120 ? 5.855 -17.817 -4.511 1.00 95.44 120 ASP A O 1
ATOM 969 N N . SER A 1 121 ? 6.517 -15.709 -4.132 1.00 95.44 121 SER A N 1
ATOM 970 C CA . SER A 1 121 ? 5.658 -15.475 -2.975 1.00 95.44 121 SER A CA 1
ATOM 971 C C . SER A 1 121 ? 5.024 -14.086 -2.983 1.00 95.44 121 SER A C 1
ATOM 973 O O . SER A 1 121 ? 5.592 -13.111 -3.471 1.00 95.44 121 SER A O 1
ATOM 975 N N . ASP A 1 122 ? 3.809 -14.003 -2.449 1.00 96.38 122 ASP A N 1
ATOM 976 C CA . ASP A 1 122 ? 3.096 -12.735 -2.326 1.00 96.38 122 ASP A CA 1
ATOM 977 C C . ASP A 1 122 ? 3.564 -12.004 -1.062 1.00 96.38 122 ASP A C 1
ATOM 979 O O . ASP A 1 122 ? 3.879 -12.625 -0.041 1.00 96.38 122 ASP A O 1
ATOM 983 N N . ARG A 1 123 ? 3.566 -10.670 -1.100 1.00 94.88 123 ARG A N 1
ATOM 984 C CA . ARG A 1 123 ? 4.010 -9.829 0.018 1.00 94.88 123 ARG A CA 1
ATOM 985 C C . ARG A 1 123 ? 2.867 -8.951 0.510 1.00 94.88 123 ARG A C 1
ATOM 987 O O . ARG A 1 123 ? 2.197 -8.298 -0.280 1.00 94.88 123 ARG A O 1
ATOM 994 N N . THR A 1 124 ? 2.630 -8.918 1.821 1.00 95.06 124 THR A N 1
ATOM 995 C CA . THR A 1 124 ? 1.567 -8.087 2.415 1.00 95.06 124 THR A CA 1
ATOM 996 C C . THR A 1 124 ? 2.153 -6.794 2.968 1.00 95.06 124 THR A C 1
ATOM 998 O O . THR A 1 124 ? 2.948 -6.819 3.907 1.00 95.06 124 THR A O 1
ATOM 1001 N N . LEU A 1 125 ? 1.728 -5.670 2.399 1.00 94.62 125 LEU A N 1
ATOM 1002 C CA . LEU A 1 125 ? 2.255 -4.336 2.639 1.00 94.62 125 LEU A CA 1
ATOM 1003 C C . LEU A 1 125 ? 1.170 -3.387 3.160 1.00 94.62 125 LEU A C 1
ATOM 1005 O O . LEU A 1 125 ? 0.008 -3.443 2.753 1.00 94.62 125 LEU A O 1
ATOM 1009 N N . TRP A 1 126 ? 1.575 -2.457 4.015 1.00 94.12 126 TRP A N 1
ATOM 1010 C CA . TRP A 1 126 ? 0.832 -1.242 4.319 1.00 94.12 126 TRP A CA 1
ATOM 1011 C C . TRP A 1 126 ? 1.600 -0.043 3.759 1.00 94.12 126 TRP A C 1
ATOM 1013 O O . TRP A 1 126 ? 2.760 0.168 4.106 1.00 94.12 126 TRP A O 1
ATOM 1023 N N . ILE A 1 127 ? 0.962 0.722 2.875 1.00 93.50 127 ILE A N 1
ATOM 1024 C CA . ILE A 1 127 ? 1.568 1.855 2.163 1.00 93.50 127 ILE A CA 1
ATOM 1025 C C . ILE A 1 127 ? 0.581 3.012 2.235 1.00 93.50 127 ILE A C 1
ATOM 1027 O O . ILE A 1 127 ? -0.523 2.878 1.711 1.00 93.50 127 ILE A O 1
ATOM 1031 N N . ASP A 1 128 ? 0.941 4.135 2.857 1.00 90.12 128 ASP A N 1
ATOM 1032 C CA . ASP A 1 128 ? 0.004 5.245 3.090 1.00 90.12 128 ASP A CA 1
ATOM 1033 C C . ASP A 1 128 ? -0.675 5.744 1.799 1.00 90.12 128 ASP A C 1
ATOM 1035 O O . ASP A 1 128 ? -1.889 5.951 1.778 1.00 90.12 128 ASP A O 1
ATOM 1039 N N . ALA A 1 129 ? 0.065 5.838 0.693 1.00 90.38 129 ALA A N 1
ATOM 1040 C CA . ALA A 1 129 ? -0.437 6.327 -0.587 1.00 90.38 129 ALA A CA 1
ATOM 1041 C C . ALA A 1 129 ? -1.490 5.419 -1.251 1.00 90.38 129 ALA A C 1
ATOM 1043 O O . ALA A 1 129 ? -2.186 5.883 -2.154 1.00 90.38 129 ALA A O 1
ATOM 1044 N N . ILE A 1 130 ? -1.603 4.154 -0.823 1.00 93.19 130 ILE A N 1
ATOM 1045 C CA . ILE A 1 130 ? -2.540 3.158 -1.377 1.00 93.19 130 ILE A CA 1
ATOM 1046 C C . ILE A 1 130 ? -3.561 2.689 -0.332 1.00 93.19 130 ILE A C 1
ATOM 1048 O O . ILE A 1 130 ? -4.724 2.461 -0.639 1.00 93.19 130 ILE A O 1
ATOM 1052 N N . CYS A 1 131 ? -3.145 2.494 0.917 1.00 93.88 131 CYS A N 1
ATOM 1053 C CA . CYS A 1 131 ? -4.009 1.962 1.970 1.00 93.88 131 CYS A CA 1
ATOM 1054 C C . CYS A 1 131 ? -4.939 3.037 2.556 1.00 93.88 131 CYS A C 1
ATOM 1056 O O . CYS A 1 131 ? -5.984 2.706 3.123 1.00 93.88 131 CYS A O 1
ATOM 1058 N N . ILE A 1 132 ? -4.596 4.315 2.390 1.00 90.94 132 ILE A N 1
ATOM 1059 C CA . ILE A 1 132 ? -5.419 5.451 2.804 1.00 90.94 132 ILE A CA 1
ATOM 1060 C C . ILE A 1 132 ? -6.027 6.088 1.560 1.00 90.94 132 ILE A C 1
ATOM 1062 O O . ILE A 1 132 ? -5.305 6.441 0.626 1.00 90.94 132 ILE A O 1
ATOM 1066 N N . ASN A 1 133 ? -7.341 6.311 1.572 1.00 91.62 133 ASN A N 1
ATOM 1067 C CA . ASN A 1 133 ? -7.996 7.079 0.527 1.00 91.62 133 ASN A CA 1
ATOM 1068 C C . ASN A 1 133 ? -7.563 8.550 0.605 1.00 91.62 133 ASN A C 1
ATOM 1070 O O . ASN A 1 133 ? -8.131 9.356 1.338 1.00 91.62 133 ASN A 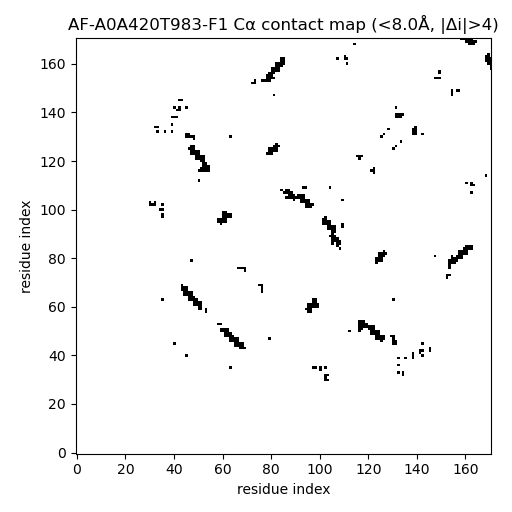O 1
ATOM 1074 N N . GLN A 1 134 ? -6.551 8.905 -0.187 1.00 86.56 134 GLN A N 1
ATOM 1075 C CA . GLN A 1 134 ? -5.957 10.244 -0.211 1.00 86.56 134 GLN A CA 1
ATOM 1076 C C . GLN A 1 134 ? -6.923 11.343 -0.687 1.00 86.56 134 GLN A C 1
ATOM 1078 O O . GLN A 1 134 ? -6.648 12.526 -0.473 1.00 86.56 134 GLN A O 1
ATOM 1083 N N . LEU A 1 135 ? -8.032 10.967 -1.334 1.00 88.81 135 LEU A N 1
ATOM 1084 C CA . LEU A 1 135 ? -9.076 11.885 -1.797 1.00 88.81 135 LEU A CA 1
ATOM 1085 C C . LEU A 1 135 ? -10.145 12.147 -0.727 1.00 88.81 135 LEU A C 1
ATOM 1087 O O . LEU A 1 135 ? -10.878 13.128 -0.828 1.00 88.81 135 LEU A O 1
ATOM 1091 N N . ASP A 1 136 ? -10.222 11.307 0.307 1.00 89.19 136 ASP A N 1
ATOM 1092 C CA . ASP A 1 136 ? -11.144 11.472 1.424 1.00 89.19 136 ASP A CA 1
ATOM 1093 C C . ASP A 1 136 ? -10.415 12.086 2.620 1.00 89.19 136 ASP A C 1
ATOM 1095 O O . ASP A 1 136 ? -9.719 11.411 3.378 1.00 89.19 136 ASP A O 1
ATOM 1099 N N . PHE A 1 137 ? -10.577 13.396 2.794 1.00 88.75 137 PHE A N 1
ATOM 1100 C CA . PHE A 1 137 ? -9.904 14.138 3.857 1.00 88.75 137 PHE A CA 1
ATOM 1101 C C . PHE A 1 137 ? -10.253 13.618 5.260 1.00 88.75 137 PHE A C 1
ATOM 1103 O O . PHE A 1 137 ? -9.361 13.494 6.097 1.00 88.75 137 PHE A O 1
ATOM 1110 N N . ALA A 1 138 ? -11.519 13.260 5.497 1.00 88.94 138 ALA A N 1
ATOM 1111 C CA . ALA A 1 138 ? -11.964 12.755 6.793 1.00 88.94 138 ALA A CA 1
ATOM 1112 C C . ALA A 1 138 ? 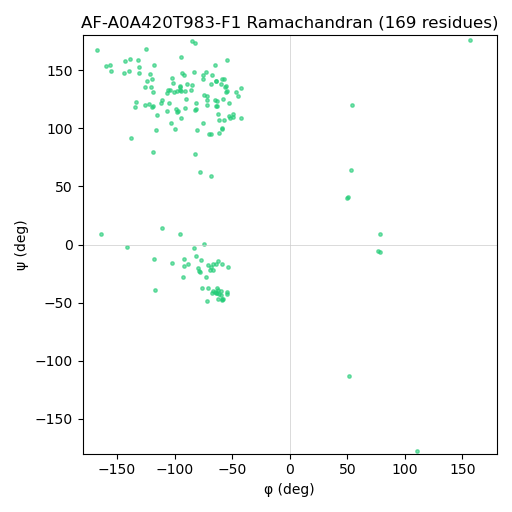-11.355 11.378 7.089 1.00 88.94 138 ALA A C 1
ATOM 1114 O O . ALA A 1 138 ? -10.897 11.127 8.204 1.00 88.94 138 ALA A O 1
ATOM 1115 N N . GLU A 1 139 ? -11.295 10.496 6.084 1.00 88.38 139 GLU A N 1
ATOM 1116 C CA . GLU A 1 139 ? -10.582 9.223 6.223 1.00 88.38 139 GLU A CA 1
ATOM 1117 C C . GLU A 1 139 ? -9.094 9.459 6.487 1.00 88.38 139 GLU A C 1
ATOM 1119 O O . GLU A 1 139 ? -8.525 8.866 7.402 1.00 88.38 139 GLU A O 1
ATOM 1124 N N . ARG A 1 140 ? -8.461 10.347 5.714 1.00 88.50 140 ARG A N 1
ATOM 1125 C CA . ARG A 1 140 ? -7.029 10.625 5.819 1.00 88.50 140 ARG A CA 1
ATOM 1126 C C . ARG A 1 140 ? -6.645 11.097 7.215 1.00 88.50 140 ARG A C 1
ATOM 1128 O O . ARG A 1 140 ? -5.678 10.585 7.769 1.00 88.50 140 ARG A O 1
ATOM 1135 N N . GLU A 1 141 ? -7.392 12.031 7.796 1.00 88.19 141 GLU A N 1
ATOM 1136 C CA . GLU A 1 141 ? -7.143 12.497 9.166 1.00 88.19 141 GLU A CA 1
ATOM 1137 C C . GLU A 1 141 ? -7.217 11.351 10.180 1.00 88.19 141 GLU A C 1
ATOM 1139 O O . GLU A 1 141 ? -6.312 11.177 10.998 1.00 88.19 141 GLU A O 1
ATOM 1144 N N . VAL A 1 142 ? -8.258 10.523 10.081 1.00 86.62 142 VAL A N 1
ATOM 1145 C CA . VAL A 1 142 ? -8.472 9.370 10.963 1.00 86.62 142 VAL A CA 1
ATOM 1146 C C . VAL A 1 142 ? -7.374 8.316 10.792 1.00 86.62 142 VAL A C 1
ATOM 1148 O O . VAL A 1 142 ? -6.917 7.740 11.780 1.00 86.62 142 VAL A O 1
ATOM 1151 N N . GLN A 1 143 ? -6.932 8.047 9.564 1.00 86.44 143 GLN A N 1
ATOM 1152 C CA . GLN A 1 143 ? -5.921 7.029 9.273 1.00 86.44 143 GLN A CA 1
ATOM 1153 C C . GLN A 1 143 ? -4.507 7.488 9.635 1.00 86.44 143 GLN A C 1
ATOM 1155 O O . GLN A 1 143 ? -3.742 6.698 10.180 1.00 86.44 143 GLN A O 1
ATOM 1160 N N . VAL A 1 144 ? -4.163 8.762 9.421 1.00 84.19 144 VAL A N 1
ATOM 1161 C CA . VAL A 1 144 ? -2.857 9.316 9.825 1.00 84.19 144 VAL A CA 1
ATOM 1162 C C . VAL A 1 144 ? -2.681 9.250 11.344 1.00 84.19 144 VAL A C 1
ATOM 1164 O O . VAL A 1 144 ? -1.611 8.885 11.821 1.00 84.19 144 VAL A O 1
ATOM 1167 N N . GLN A 1 145 ? -3.739 9.510 12.118 1.00 82.62 145 GLN A N 1
ATOM 1168 C CA . GLN A 1 145 ? -3.706 9.368 13.581 1.00 82.62 145 GLN A CA 1
ATOM 1169 C C . GLN A 1 145 ? -3.590 7.911 14.058 1.00 82.62 145 GLN A C 1
ATOM 1171 O O . GLN A 1 145 ? -3.217 7.661 15.202 1.00 82.62 145 GLN A O 1
ATOM 1176 N N . GLN A 1 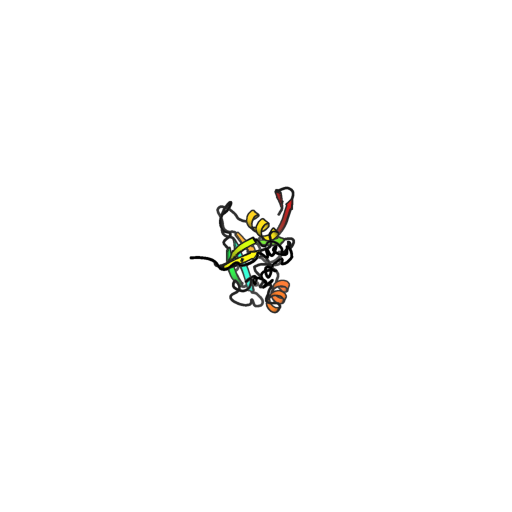146 ? -3.929 6.948 13.200 1.00 76.62 146 GLN A N 1
ATOM 1177 C CA . GLN A 1 146 ? -3.919 5.513 13.496 1.00 76.62 146 GLN A CA 1
ATOM 1178 C C . GLN A 1 146 ? -2.833 4.759 12.735 1.00 76.62 146 GLN A C 1
ATOM 1180 O O . GLN A 1 146 ? -2.881 3.528 12.660 1.00 76.62 146 GLN A O 1
ATOM 1185 N N . MET A 1 147 ? -1.882 5.497 12.158 1.00 72.25 147 MET A N 1
ATOM 1186 C CA . MET A 1 147 ? -0.800 4.945 11.363 1.00 72.25 147 MET A CA 1
ATOM 1187 C C . MET A 1 147 ? -0.179 3.750 12.102 1.00 72.25 147 MET A C 1
ATOM 1189 O O . MET A 1 147 ? 0.090 3.858 13.305 1.00 72.25 147 MET A O 1
ATOM 1193 N N . PRO A 1 148 ? 0.013 2.601 11.426 1.00 67.19 148 PRO A N 1
ATOM 1194 C CA . PRO A 1 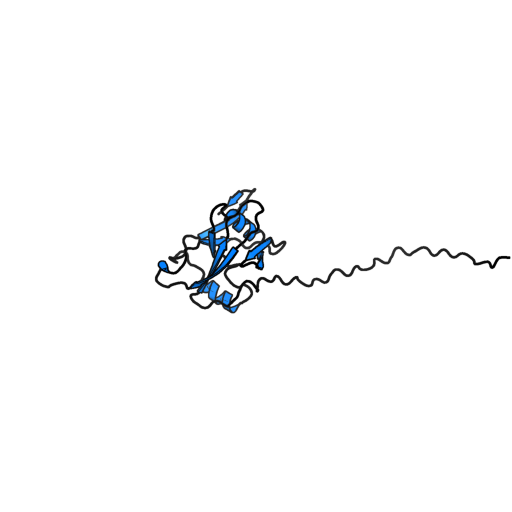148 ? 0.616 1.428 12.031 1.00 67.19 148 PRO A CA 1
ATOM 1195 C C . PRO A 1 148 ? 1.913 1.777 12.753 1.00 67.19 148 PRO A C 1
ATOM 1197 O O . PRO A 1 148 ? 2.918 2.122 12.139 1.00 67.19 148 PRO A O 1
ATOM 1200 N N . SER A 1 149 ? 1.875 1.710 14.080 1.00 64.06 149 SER A N 1
ATOM 1201 C CA . SER A 1 149 ? 3.062 1.919 14.897 1.00 64.06 149 SER A CA 1
ATOM 1202 C C . SER A 1 149 ? 3.952 0.676 14.823 1.00 64.06 149 SER A C 1
ATOM 1204 O O . SER A 1 149 ? 3.410 -0.433 14.842 1.00 64.06 149 SER A O 1
ATOM 1206 N N . PRO A 1 150 ? 5.290 0.818 14.867 1.00 59.00 150 PRO A N 1
ATOM 1207 C CA . PRO A 1 150 ? 6.210 -0.306 15.062 1.00 59.00 150 PRO A CA 1
ATOM 1208 C C . PRO A 1 150 ? 5.898 -1.156 16.306 1.00 59.00 150 PRO A C 1
ATOM 1210 O O . PRO A 1 150 ? 6.319 -2.302 16.394 1.00 59.00 150 PRO A O 1
ATOM 1213 N N . VAL A 1 151 ? 5.142 -0.612 17.270 1.00 51.47 151 VAL A N 1
ATOM 1214 C CA . VAL A 1 151 ? 4.691 -1.317 18.484 1.00 51.47 151 VAL A CA 1
ATOM 1215 C C . VAL A 1 151 ? 3.444 -2.190 18.223 1.00 51.47 151 VAL A C 1
ATOM 1217 O O . VAL A 1 151 ? 3.044 -2.994 19.068 1.00 51.47 151 VAL A O 1
ATOM 1220 N N . SER A 1 152 ? 2.806 -2.070 17.052 1.00 62.12 152 SER A N 1
ATOM 1221 C CA . SER A 1 152 ? 1.685 -2.924 16.651 1.00 62.12 152 SER A CA 1
ATOM 1222 C C . SER A 1 152 ? 2.150 -4.369 16.513 1.00 62.12 152 SER A C 1
ATOM 1224 O O . SER A 1 152 ? 2.946 -4.691 15.639 1.00 62.12 152 SER A O 1
ATOM 1226 N N . LYS A 1 153 ? 1.572 -5.281 17.304 1.00 63.62 153 LYS A N 1
ATOM 1227 C CA . LYS A 1 153 ? 1.918 -6.713 17.248 1.00 63.62 153 LYS A CA 1
ATOM 1228 C C . LYS A 1 153 ? 1.617 -7.386 15.898 1.00 63.62 153 LYS A C 1
ATOM 1230 O O . LYS A 1 153 ? 2.034 -8.517 15.681 1.00 63.62 153 LYS A O 1
ATOM 1235 N N . SER A 1 154 ? 0.830 -6.738 15.037 1.00 72.12 154 SER A N 1
ATOM 1236 C CA . SER A 1 154 ? 0.483 -7.249 13.699 1.00 72.12 154 SER A CA 1
ATOM 1237 C C . SER A 1 154 ? 1.457 -6.768 12.618 1.00 72.12 154 SER A C 1
ATOM 1239 O O . SER A 1 154 ? 1.531 -7.362 11.545 1.00 72.12 154 SER A O 1
ATOM 1241 N N . MET A 1 155 ? 2.214 -5.705 12.896 1.00 77.12 155 MET A N 1
ATOM 1242 C CA . MET A 1 155 ? 3.267 -5.221 12.014 1.00 77.12 155 MET A CA 1
ATOM 1243 C C . MET A 1 155 ? 4.520 -6.066 12.247 1.00 77.12 155 MET A C 1
ATOM 1245 O O . MET A 1 155 ? 5.015 -6.140 13.368 1.00 77.12 155 MET A O 1
ATOM 1249 N N . ARG A 1 156 ? 5.031 -6.727 11.201 1.00 76.81 156 ARG A N 1
ATOM 1250 C CA . ARG A 1 156 ? 6.248 -7.548 11.325 1.00 76.81 156 ARG A CA 1
ATOM 1251 C C . ARG A 1 156 ? 7.490 -6.681 11.484 1.00 76.81 156 ARG A C 1
ATOM 1253 O O . ARG A 1 156 ? 8.318 -6.955 12.342 1.00 76.81 156 ARG A O 1
ATOM 1260 N N . HIS A 1 157 ? 7.630 -5.682 10.620 1.00 77.06 157 HIS A N 1
ATOM 1261 C CA . HIS A 1 157 ? 8.715 -4.705 10.617 1.00 77.06 157 HIS A CA 1
ATOM 1262 C C . HIS A 1 157 ? 8.368 -3.539 9.678 1.00 77.06 157 HIS A C 1
ATOM 1264 O O . HIS A 1 157 ? 7.407 -3.608 8.904 1.00 77.06 157 HIS A O 1
ATOM 1270 N N . SER A 1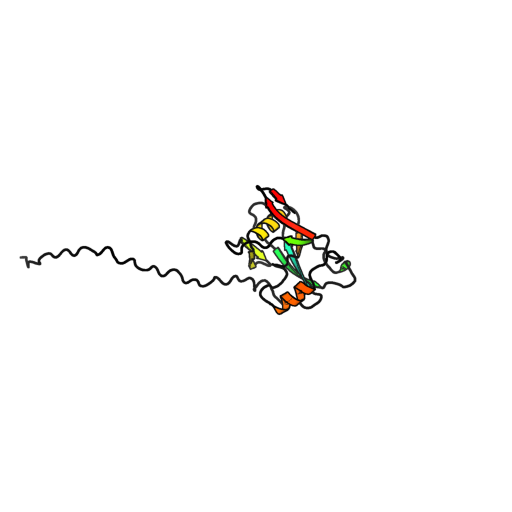 158 ? 9.140 -2.456 9.782 1.00 82.69 158 SER A N 1
ATOM 1271 C CA . SER A 1 158 ? 9.098 -1.320 8.858 1.00 82.69 158 SER A CA 1
ATOM 1272 C C . SER A 1 158 ? 10.173 -1.498 7.792 1.00 82.69 158 SER A C 1
ATOM 1274 O O . SER A 1 158 ? 11.307 -1.834 8.125 1.00 82.69 158 SER A O 1
ATOM 1276 N N . LEU A 1 159 ? 9.826 -1.240 6.538 1.00 85.94 159 LEU A N 1
ATOM 1277 C CA . LEU A 1 159 ? 10.743 -1.168 5.403 1.00 85.94 159 LEU A CA 1
ATOM 1278 C C . LEU A 1 159 ? 10.941 0.308 5.054 1.00 85.94 159 LEU A C 1
ATOM 1280 O O . LEU A 1 159 ? 9.951 1.036 4.970 1.00 85.94 159 LEU A O 1
ATOM 1284 N N . THR A 1 160 ? 12.180 0.759 4.860 1.00 86.25 160 THR A N 1
ATOM 1285 C CA . THR A 1 160 ? 12.478 2.162 4.536 1.00 86.25 160 THR A CA 1
ATOM 1286 C C . THR A 1 160 ? 13.107 2.265 3.157 1.00 86.25 160 THR A C 1
ATOM 1288 O O . THR A 1 160 ? 14.298 2.082 2.989 1.00 86.25 160 THR A O 1
ATOM 1291 N N . TRP A 1 161 ? 12.323 2.599 2.141 1.00 87.56 161 TRP A N 1
ATOM 1292 C CA . TRP A 1 161 ? 12.837 2.757 0.786 1.00 87.56 161 TRP A CA 1
ATOM 1293 C C . TRP A 1 161 ? 13.489 4.128 0.577 1.00 87.56 161 TRP A C 1
ATOM 1295 O O . TRP A 1 161 ? 12.812 5.164 0.600 1.00 87.56 161 TRP A O 1
ATOM 1305 N N . TYR A 1 162 ? 14.794 4.125 0.302 1.00 83.00 162 TYR A N 1
ATOM 1306 C CA . TYR A 1 162 ? 15.560 5.344 0.025 1.00 83.00 162 TYR A CA 1
ATOM 1307 C C . TYR A 1 162 ? 15.626 5.705 -1.465 1.00 83.00 162 TYR A C 1
ATOM 1309 O O . TYR A 1 162 ? 16.002 6.828 -1.798 1.00 83.00 162 TYR A O 1
ATOM 1317 N N . GLY A 1 163 ? 15.233 4.796 -2.360 1.00 80.25 163 GLY A N 1
ATOM 1318 C CA . GLY A 1 163 ? 15.344 4.976 -3.809 1.00 80.25 163 GLY A CA 1
ATOM 1319 C C . GLY A 1 163 ? 16.382 4.059 -4.448 1.00 80.25 163 GLY A C 1
ATOM 1320 O O . GLY A 1 163 ? 17.022 3.234 -3.788 1.00 80.25 163 GLY A O 1
ATOM 1321 N N . ARG A 1 164 ? 16.559 4.224 -5.762 1.00 75.25 164 ARG A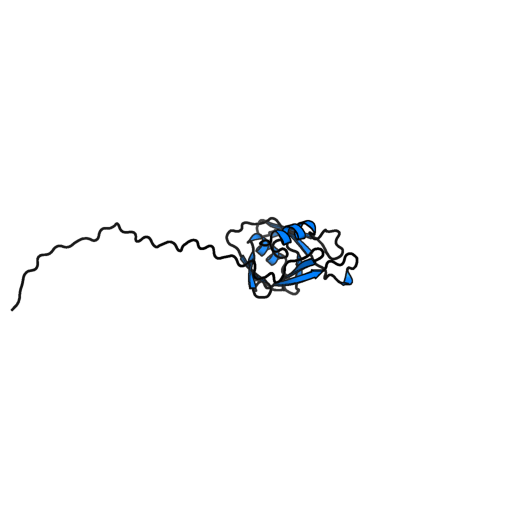 N 1
ATOM 1322 C CA . ARG A 1 164 ? 17.701 3.658 -6.484 1.00 75.25 164 ARG A CA 1
ATOM 1323 C C . ARG A 1 164 ? 18.847 4.665 -6.501 1.00 75.25 164 ARG A C 1
ATOM 1325 O O . ARG A 1 164 ? 18.720 5.727 -7.103 1.00 75.25 164 ARG A O 1
ATOM 1332 N N . PHE A 1 165 ? 19.970 4.302 -5.892 1.00 66.38 165 PHE A N 1
ATOM 1333 C CA . PHE A 1 165 ? 21.238 5.021 -6.011 1.00 66.38 165 PHE A CA 1
ATOM 1334 C C . PHE A 1 165 ? 22.155 4.219 -6.935 1.00 66.38 165 PHE A C 1
ATOM 1336 O O . PHE A 1 165 ? 22.398 3.038 -6.694 1.00 66.38 165 PHE A O 1
ATOM 1343 N N . ASP A 1 166 ? 22.604 4.828 -8.034 1.00 65.06 166 ASP A N 1
ATOM 1344 C CA . ASP A 1 166 ? 23.524 4.220 -9.010 1.00 65.06 166 ASP A CA 1
ATOM 1345 C C . ASP A 1 166 ? 23.095 2.827 -9.508 1.00 65.06 166 ASP A C 1
ATOM 1347 O O . ASP A 1 166 ? 23.885 1.894 -9.633 1.00 65.06 166 ASP A O 1
ATOM 1351 N N . GLY A 1 167 ? 21.794 2.656 -9.762 1.00 61.31 167 GLY A N 1
ATOM 1352 C CA . GLY A 1 167 ? 21.224 1.384 -10.216 1.00 61.31 167 GLY A CA 1
ATOM 1353 C C . GLY A 1 167 ? 21.031 0.340 -9.111 1.00 61.31 167 GLY A C 1
ATOM 1354 O O . GLY A 1 167 ? 20.370 -0.668 -9.366 1.00 61.31 167 GLY A O 1
ATOM 1355 N N . THR A 1 168 ? 21.492 0.602 -7.889 1.00 61.03 168 THR A N 1
ATOM 1356 C CA . THR A 1 168 ? 21.295 -0.253 -6.714 1.00 61.03 168 THR A CA 1
ATOM 1357 C C . THR A 1 168 ? 20.127 0.256 -5.881 1.00 61.03 168 THR A C 1
ATOM 1359 O O . THR A 1 168 ? 19.995 1.444 -5.606 1.00 61.03 168 THR A O 1
ATOM 1362 N N . ALA A 1 169 ? 19.242 -0.652 -5.504 1.00 69.50 169 ALA A N 1
ATOM 1363 C CA . ALA A 1 169 ? 18.082 -0.360 -4.679 1.00 69.50 169 ALA A CA 1
ATOM 1364 C C . ALA A 1 169 ? 18.429 -0.502 -3.188 1.00 69.50 169 ALA A C 1
ATOM 1366 O O . ALA A 1 169 ? 19.127 -1.447 -2.817 1.00 69.50 169 ALA A O 1
ATOM 1367 N N . VAL A 1 170 ? 17.952 0.433 -2.357 1.00 68.44 170 VAL A N 1
ATOM 1368 C CA . VAL A 1 170 ? 18.287 0.515 -0.925 1.00 68.44 170 VAL A CA 1
ATOM 1369 C C . VAL A 1 170 ? 17.004 0.530 -0.078 1.00 68.44 170 VAL A C 1
ATOM 1371 O O . VAL A 1 170 ? 16.173 1.432 -0.240 1.00 68.44 170 VAL A O 1
ATOM 1374 N N . ILE A 1 171 ? 16.862 -0.465 0.813 1.00 69.94 171 ILE A N 1
ATOM 1375 C CA . ILE A 1 171 ? 15.857 -0.534 1.898 1.00 69.94 171 ILE A CA 1
ATOM 1376 C C . ILE A 1 171 ? 16.559 -0.405 3.259 1.00 69.94 171 ILE A C 1
ATOM 1378 O O . ILE A 1 171 ? 17.714 -0.881 3.336 1.00 69.94 171 ILE A O 1
#

Foldseek 3Di:
DDDDDDDDDDDDDDPDDPPPPPDPPPPPPPQPLPVLDPDQDDAQKWKKKKFAAADDPDATEIEIDMAGQDPPDLPRAAAAEEEAEDAADPPPWDWHAYVNHIHTGHPQVVVVSNVVHHNPDIHIYDYLVNTFPPVDPVSNVSCVVVPDDQPRPRYPYYDYWYGDDPNDTDD

InterPro domains:
  IPR010730 Heterokaryon incompatibility [PF06985] (80-149)
  IPR052895 Heterokaryon Regulation/Transcriptional Modulator [PTHR24148] (39-149)

Nearest PDB structures (foldseek):
  1mvp-assembly1_B  TM=3.429E-01  e=3.209E+00  Avian myeloblastosis-associated virus

Solvent-accessible surface area (backbone atoms only — not comparable to full-atom values): 10755 Å² total; per-residue (Å²): 133,88,86,82,93,78,87,87,76,90,75,80,82,77,94,77,74,80,74,77,72,74,69,79,71,88,70,70,76,75,78,60,74,61,79,76,59,92,68,87,64,56,94,59,43,47,39,40,34,36,42,50,43,40,54,94,86,55,81,53,45,28,43,73,46,81,45,58,64,57,96,86,45,58,90,77,31,79,68,28,32,37,55,45,62,72,86,51,60,78,66,77,58,39,76,36,27,40,73,84,41,74,33,79,36,28,47,50,55,47,52,50,50,60,71,66,43,34,66,87,45,69,44,45,36,33,38,66,90,74,43,37,58,84,85,40,63,72,41,36,58,58,46,64,78,60,52,86,47,91,83,38,81,35,44,76,50,79,44,48,40,77,48,69,57,95,87,43,76,45,104

Sequence (171 aa):
MAESSGQSKYRQPNPGKRQRIRSPSRDREIIDNGTIYTQRLDKGAIRIMTLHRGSGSDIFECDLRNIRLAAKSVVQTPPYEALSYVWGSKQDPRHIYINGNRFAVTQNLFEALAYLRLPDSDRTLWIDAICINQLDFAEREVQVQQMPSPVSKSMRHSLTWYGRFDGTAVI

Secondary structure (DSSP, 8-state):
-----------PPPS------------------STT-SSPPPTTEEEEEEE----TT---EEEEEEEE--SS-GGGS--EEEEEE----SSS-EEEEETTEEEEE-HHHHHHHHHH--SSS-EEEE-HHHHS-TT-HHHHHHHHTT---TT-TTEEEEEEE-EEETTEEE-